Protein AF-F2SHW4-F1 (afdb_monomer_lite)

Radius of gyration: 20.66 Å; chains: 1; bounding box: 67×32×58 Å

Sequence (166 aa):
MGGGSGTARGTGVVRSRRQVWTIETAYGGPIDVILGVNGYIWISKHVRDPSEEDSSGSKSKVSFTRLEDMVSTSMYSSQNDNIPLATRKEITRIAGCIRVLVEGGVKVDQETVMKAYEASLALDDEEEDSDIEGDDGQGSTRKEGRYYLGGEKASRLIATVLSRGS

pLDDT: mean 77.58, std 19.59, range [34.09, 97.12]

Secondary structure (DSSP, 8-state):
-----------EE---S-SEEEE--SSS--EEEEE-TTS-EEEEE----GGGGGGGS------HHHHHHHHHHHTT--PPPP--HHHHHHHHHHHHHHHHHHHTT-EESHHHHHHHHHHHHHHHHHHHHHHHS--SS-TTSTTTTTT---THHHHHHHHHHHTT--

InterPro domains:
  IPR036612 K Homology domain, type 1 superfamily [SSF54791] (10-126)

Structure (mmCIF, N/CA/C/O backbone):
data_AF-F2SHW4-F1
#
_entry.id   AF-F2SHW4-F1
#
loop_
_atom_site.group_PDB
_atom_site.id
_atom_site.type_symbol
_atom_site.label_atom_id
_atom_site.label_alt_id
_atom_site.label_comp_id
_atom_site.label_asym_id
_atom_site.label_entity_id
_atom_site.label_seq_id
_atom_site.pdbx_PDB_ins_code
_atom_site.Cartn_x
_atom_site.Cartn_y
_atom_site.Cartn_z
_atom_site.occupancy
_atom_site.B_iso_or_equiv
_atom_site.auth_seq_id
_atom_site.auth_comp_id
_atom_site.auth_asym_id
_atom_site.auth_atom_id
_atom_site.pdbx_PDB_model_num
ATOM 1 N N . MET A 1 1 ? -38.423 -3.130 20.776 1.00 41.38 1 MET A N 1
ATOM 2 C CA . MET A 1 1 ? -37.927 -2.811 19.421 1.00 41.38 1 MET A CA 1
ATOM 3 C C . MET A 1 1 ? -36.488 -2.339 19.557 1.00 41.38 1 MET A C 1
ATOM 5 O O . MET A 1 1 ? -36.261 -1.169 19.815 1.00 41.38 1 MET A O 1
ATOM 9 N N . GLY A 1 2 ? -35.529 -3.266 19.533 1.00 36.03 2 GLY A N 1
ATOM 10 C CA . GLY A 1 2 ? -34.103 -2.939 19.584 1.00 36.03 2 GLY A CA 1
ATOM 11 C C . GLY A 1 2 ? -33.547 -3.000 18.171 1.00 36.03 2 GLY A C 1
ATOM 12 O O . GLY A 1 2 ? -33.459 -4.087 17.607 1.00 36.03 2 GLY A O 1
ATOM 13 N N . GLY A 1 3 ? -33.246 -1.843 17.585 1.00 38.53 3 GLY A N 1
ATOM 14 C CA . GLY A 1 3 ? -32.541 -1.768 16.311 1.00 38.53 3 GLY A CA 1
ATOM 15 C C . GLY A 1 3 ? -31.128 -2.303 16.500 1.00 38.53 3 GLY A C 1
ATOM 16 O O . GLY A 1 3 ? -30.310 -1.670 17.163 1.00 38.53 3 GLY A O 1
ATOM 17 N N . GLY A 1 4 ? -30.856 -3.486 15.950 1.00 34.09 4 GLY A N 1
ATOM 18 C CA . GLY A 1 4 ? -29.497 -3.984 15.807 1.00 34.09 4 GLY A CA 1
ATOM 19 C C . GLY A 1 4 ? -28.727 -3.012 14.924 1.00 34.09 4 GLY A C 1
ATOM 20 O O . GLY A 1 4 ? -29.015 -2.894 13.735 1.00 34.09 4 GLY A O 1
ATOM 21 N N . SER A 1 5 ? -27.785 -2.288 15.527 1.00 43.38 5 SER A N 1
ATOM 22 C CA . SER A 1 5 ? -26.789 -1.499 14.811 1.00 43.38 5 SER A CA 1
ATOM 23 C C . SER A 1 5 ? -26.009 -2.448 13.904 1.00 43.38 5 SER A C 1
ATOM 25 O O . SER A 1 5 ? -25.179 -3.232 14.361 1.00 43.38 5 SER A O 1
ATOM 27 N N . GLY A 1 6 ? -26.359 -2.448 12.620 1.00 39.09 6 GLY A N 1
ATOM 28 C CA . GLY A 1 6 ? -25.728 -3.249 11.583 1.00 39.09 6 GLY A CA 1
ATOM 29 C C . GLY A 1 6 ? -24.383 -2.661 11.179 1.00 39.09 6 GLY A C 1
ATOM 30 O O . GLY A 1 6 ? -24.202 -2.281 10.027 1.00 39.09 6 GLY A O 1
ATOM 31 N N . THR A 1 7 ? -23.421 -2.584 12.096 1.00 46.56 7 THR A N 1
ATOM 32 C CA . THR A 1 7 ? -22.014 -2.497 11.707 1.00 46.56 7 THR A CA 1
ATOM 33 C C . THR A 1 7 ? -21.582 -3.894 11.295 1.00 46.56 7 THR A C 1
ATOM 35 O O . THR A 1 7 ? -21.079 -4.681 12.095 1.00 46.56 7 THR A O 1
ATOM 38 N N . ALA A 1 8 ? -21.787 -4.222 10.020 1.00 44.12 8 ALA A N 1
ATOM 39 C CA . ALA A 1 8 ? -21.010 -5.274 9.387 1.00 44.12 8 ALA A CA 1
ATOM 40 C C . ALA A 1 8 ? -19.536 -4.847 9.473 1.00 44.12 8 ALA A C 1
ATOM 42 O O . ALA A 1 8 ? -19.045 -4.075 8.652 1.00 44.12 8 ALA A O 1
ATOM 43 N N . ARG A 1 9 ? -18.848 -5.288 10.532 1.00 51.56 9 ARG A N 1
ATOM 44 C CA . ARG A 1 9 ? -17.397 -5.172 10.703 1.00 51.56 9 ARG A CA 1
ATOM 45 C C . ARG A 1 9 ? -16.764 -6.126 9.689 1.00 51.56 9 ARG A C 1
ATOM 47 O O . ARG A 1 9 ? -16.372 -7.233 10.035 1.00 51.56 9 ARG A O 1
ATOM 54 N N . GLY A 1 10 ? -16.801 -5.744 8.415 1.00 58.50 10 GLY A N 1
ATOM 55 C CA . GLY A 1 10 ? -16.191 -6.499 7.331 1.00 58.50 10 GLY A CA 1
ATOM 56 C C . GLY A 1 10 ? -14.681 -6.385 7.456 1.00 58.50 10 GLY A C 1
ATOM 57 O O . GLY A 1 10 ? -14.108 -5.378 7.049 1.00 58.50 10 GLY A O 1
ATOM 58 N N . THR A 1 11 ? -14.059 -7.379 8.078 1.00 72.44 11 THR A N 1
ATOM 59 C CA . THR A 1 11 ? -12.607 -7.540 8.073 1.00 72.44 11 THR A CA 1
ATOM 60 C C . THR A 1 11 ? -12.170 -8.070 6.708 1.00 72.44 11 THR A C 1
ATOM 62 O O . THR A 1 11 ? -12.878 -8.857 6.077 1.00 72.44 11 THR A O 1
ATOM 65 N N . GLY A 1 12 ? -11.004 -7.631 6.233 1.00 85.88 12 GLY A N 1
ATOM 66 C CA . GLY A 1 12 ? -10.483 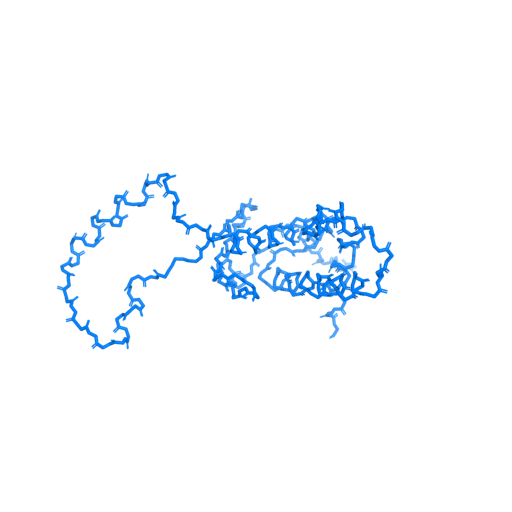-8.033 4.926 1.00 85.88 12 GLY A CA 1
ATOM 67 C C . GLY A 1 12 ? -11.070 -7.238 3.758 1.00 85.88 12 GLY A C 1
ATOM 68 O O . GLY A 1 12 ? -11.515 -6.102 3.921 1.00 85.88 12 GLY A O 1
ATOM 69 N N . VAL A 1 13 ? -11.012 -7.817 2.556 1.00 92.12 13 VAL A N 1
ATOM 70 C CA . VAL A 1 13 ? -11.426 -7.139 1.320 1.00 92.12 13 VAL A CA 1
ATOM 71 C C . VAL A 1 13 ? -12.931 -6.909 1.313 1.00 92.12 13 VAL A C 1
ATOM 73 O O . VAL A 1 13 ? -13.717 -7.854 1.369 1.00 92.12 13 VAL A O 1
ATOM 76 N N . VAL A 1 14 ? -13.336 -5.645 1.192 1.00 91.56 14 VAL A N 1
ATOM 77 C CA . VAL A 1 14 ? -14.745 -5.269 1.066 1.00 91.56 14 VAL A CA 1
ATOM 78 C C . VAL A 1 14 ? -15.064 -4.852 -0.361 1.00 91.56 14 VAL A C 1
ATOM 80 O O . VAL A 1 14 ? -14.254 -4.246 -1.070 1.00 91.56 14 VAL A O 1
ATOM 83 N N . ARG A 1 15 ? -16.296 -5.139 -0.788 1.00 87.56 15 ARG A N 1
ATOM 84 C CA . ARG A 1 15 ? -16.790 -4.664 -2.078 1.00 87.56 15 ARG A CA 1
ATOM 85 C C . ARG A 1 15 ? -16.877 -3.139 -2.049 1.00 87.56 15 ARG A C 1
ATOM 87 O O . ARG A 1 15 ? -17.643 -2.568 -1.280 1.00 87.56 15 ARG A O 1
ATOM 94 N N . SER A 1 16 ? -16.113 -2.499 -2.922 1.00 85.81 16 SER A N 1
ATOM 95 C CA . SER A 1 16 ? -16.086 -1.048 -3.098 1.00 85.81 16 SER A CA 1
ATOM 96 C C . SER A 1 16 ? -16.410 -0.672 -4.545 1.00 85.81 16 SER A C 1
ATOM 98 O O . SER A 1 16 ? -16.528 -1.532 -5.419 1.00 85.81 16 SER A O 1
ATOM 100 N N . ARG A 1 17 ? -16.556 0.631 -4.806 1.00 84.06 17 ARG A N 1
ATOM 101 C CA . ARG A 1 17 ? -16.836 1.185 -6.140 1.00 84.06 17 ARG A CA 1
ATOM 102 C C . ARG A 1 17 ? -15.726 0.867 -7.146 1.00 84.06 17 ARG A C 1
ATOM 104 O O . ARG A 1 17 ? -15.996 0.775 -8.338 1.00 84.06 17 ARG A O 1
ATOM 111 N N . ARG A 1 18 ? -14.492 0.704 -6.665 1.00 89.19 18 ARG A N 1
ATOM 112 C CA . ARG A 1 18 ? -13.327 0.285 -7.448 1.00 89.19 18 ARG A CA 1
ATOM 113 C C . ARG A 1 18 ? -12.640 -0.876 -6.737 1.00 89.19 18 ARG A C 1
ATOM 115 O O . ARG A 1 18 ? -12.408 -0.827 -5.531 1.00 89.19 18 ARG A O 1
ATOM 122 N N . GLN A 1 19 ? -12.381 -1.938 -7.489 1.00 92.06 19 GLN A N 1
ATOM 123 C CA . GLN A 1 19 ? -11.616 -3.114 -7.054 1.00 92.06 19 GLN A CA 1
ATOM 124 C C . GLN A 1 19 ? -10.312 -3.253 -7.843 1.00 92.06 19 GLN A C 1
ATOM 126 O O . GLN A 1 19 ? -9.437 -3.997 -7.432 1.00 92.06 19 GLN A O 1
ATOM 131 N N . VAL A 1 20 ? -10.186 -2.524 -8.954 1.00 94.94 20 VAL A N 1
ATOM 132 C CA . VAL A 1 20 ? -8.990 -2.443 -9.788 1.00 94.94 20 VAL A CA 1
ATOM 133 C C . VAL A 1 20 ? -8.639 -0.970 -9.923 1.00 94.94 20 VAL A C 1
ATOM 135 O O . VAL A 1 20 ? -9.516 -0.165 -10.256 1.00 94.94 20 VAL A O 1
ATOM 138 N N . TRP A 1 21 ? -7.401 -0.608 -9.612 1.00 95.75 21 TRP A N 1
ATOM 139 C CA . TRP A 1 21 ? -6.883 0.740 -9.823 1.00 95.75 21 TRP A CA 1
ATOM 140 C C . TRP A 1 21 ? -5.357 0.732 -9.894 1.00 95.75 21 TRP A C 1
ATOM 142 O O . TRP A 1 21 ? -4.707 -0.191 -9.406 1.00 95.75 21 TRP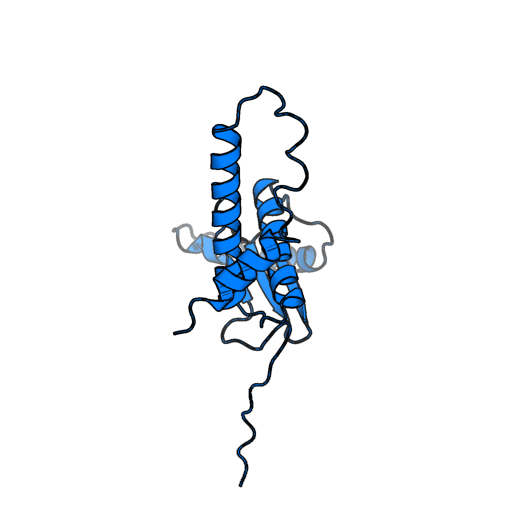 A O 1
ATOM 152 N N . THR A 1 22 ? -4.810 1.801 -10.460 1.00 95.94 22 THR A N 1
ATOM 153 C CA . THR A 1 22 ? -3.372 2.061 -10.519 1.00 95.94 22 THR A CA 1
ATOM 154 C C . THR A 1 22 ? -2.990 3.065 -9.434 1.00 95.94 22 THR A C 1
ATOM 156 O O . THR A 1 22 ? -3.714 4.034 -9.189 1.00 95.94 22 THR A O 1
ATOM 159 N N . ILE A 1 23 ? -1.871 2.815 -8.762 1.00 95.50 23 ILE A N 1
ATOM 160 C CA . ILE A 1 23 ? -1.242 3.698 -7.783 1.00 95.50 23 ILE A CA 1
ATOM 161 C C . ILE A 1 23 ? -0.015 4.322 -8.443 1.00 95.50 23 ILE A C 1
ATOM 163 O O . ILE A 1 23 ? 0.890 3.609 -8.881 1.00 95.50 23 ILE A O 1
ATOM 167 N N . GLU A 1 24 ? 0.017 5.651 -8.477 1.00 95.56 24 GLU A N 1
ATOM 168 C CA . GLU A 1 24 ? 1.225 6.413 -8.788 1.00 95.56 24 GLU A CA 1
ATOM 169 C C . GLU A 1 24 ? 2.104 6.446 -7.537 1.00 95.56 24 GLU A C 1
ATOM 171 O O . GLU A 1 24 ? 1.714 6.995 -6.506 1.00 95.56 24 GLU A O 1
ATOM 176 N N . THR A 1 25 ? 3.259 5.789 -7.599 1.00 93.38 25 THR A N 1
ATOM 177 C CA . THR A 1 25 ? 4.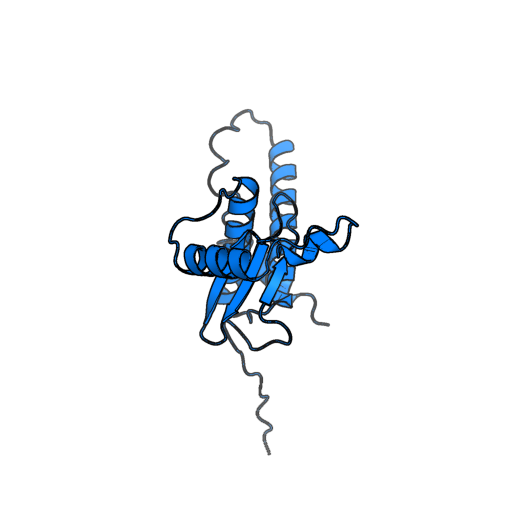126 5.617 -6.429 1.00 93.38 25 THR A CA 1
ATOM 178 C C . THR A 1 25 ? 5.123 6.761 -6.281 1.00 93.38 25 THR A C 1
ATOM 180 O O . THR A 1 25 ? 5.572 7.306 -7.284 1.00 93.38 25 THR A O 1
ATOM 183 N N . ALA A 1 26 ? 5.554 7.055 -5.053 1.00 90.81 26 ALA A N 1
ATOM 184 C CA . ALA A 1 26 ? 6.493 8.145 -4.773 1.00 90.81 26 ALA A CA 1
ATOM 185 C C . ALA A 1 26 ? 7.892 7.938 -5.386 1.00 90.81 26 ALA A C 1
ATOM 187 O O . ALA A 1 26 ? 8.470 8.872 -5.935 1.00 90.81 26 ALA A O 1
ATOM 188 N N . TYR A 1 27 ? 8.438 6.717 -5.310 1.00 88.44 27 TYR A N 1
ATOM 189 C CA . TYR A 1 27 ? 9.822 6.435 -5.729 1.00 88.44 27 TYR A CA 1
ATOM 190 C C . TYR A 1 27 ? 9.935 5.464 -6.917 1.00 88.44 27 TYR A C 1
ATOM 192 O O . TYR A 1 27 ? 11.010 5.321 -7.502 1.00 88.44 27 TYR A O 1
ATOM 200 N N . GLY A 1 28 ? 8.862 4.739 -7.242 1.00 90.00 28 GLY A N 1
ATOM 201 C CA . GLY A 1 28 ? 8.819 3.713 -8.284 1.00 90.00 28 GLY A CA 1
ATOM 202 C C . GLY A 1 28 ? 8.013 4.124 -9.519 1.00 90.00 28 GLY A C 1
ATOM 203 O O . GLY A 1 28 ? 7.568 5.258 -9.659 1.00 90.00 28 GLY A O 1
ATOM 204 N N . GLY A 1 29 ? 7.825 3.166 -10.429 1.00 91.50 29 GLY A N 1
ATOM 205 C CA . GLY A 1 29 ? 6.834 3.289 -11.504 1.00 91.50 29 GLY A CA 1
ATOM 206 C C . GLY A 1 29 ? 5.419 2.911 -11.041 1.00 91.50 29 GLY A C 1
ATOM 207 O O . GLY A 1 29 ? 5.284 2.307 -9.976 1.00 91.50 29 GLY A O 1
ATOM 208 N N . PRO A 1 30 ? 4.386 3.187 -11.858 1.00 95.06 30 PRO A N 1
ATOM 209 C CA . PRO A 1 30 ? 2.995 2.889 -11.524 1.00 95.06 30 PRO A CA 1
ATOM 210 C C . PRO A 1 30 ? 2.775 1.402 -11.210 1.00 95.06 30 PRO A C 1
ATOM 212 O O . PRO A 1 30 ? 3.408 0.518 -11.803 1.00 95.06 30 PRO A O 1
ATOM 215 N N . ILE A 1 31 ? 1.877 1.129 -10.263 1.00 96.38 31 ILE A N 1
ATOM 216 C CA . ILE A 1 31 ? 1.543 -0.215 -9.770 1.00 96.38 31 ILE A CA 1
ATOM 217 C C . ILE A 1 31 ? 0.038 -0.428 -9.855 1.00 96.38 31 ILE A C 1
ATOM 219 O O . ILE A 1 31 ? -0.727 0.378 -9.339 1.00 96.38 31 ILE A O 1
ATOM 223 N N . ASP A 1 32 ? -0.389 -1.549 -10.421 1.00 96.50 32 ASP A N 1
ATOM 224 C CA . ASP A 1 32 ? -1.788 -1.963 -10.414 1.00 96.50 32 ASP A CA 1
ATOM 225 C C . ASP A 1 32 ? -2.104 -2.806 -9.184 1.00 96.50 32 ASP A C 1
ATOM 227 O O . ASP A 1 32 ? -1.358 -3.720 -8.818 1.00 96.50 32 ASP A O 1
ATOM 231 N N . VAL A 1 33 ? -3.246 -2.510 -8.568 1.00 97.00 33 VAL A N 1
ATOM 232 C CA . VAL A 1 33 ? -3.806 -3.265 -7.450 1.00 97.00 33 VAL A CA 1
ATOM 233 C C . VAL A 1 33 ? -5.177 -3.792 -7.847 1.00 97.00 33 VAL A C 1
ATOM 235 O O . VAL A 1 33 ? -6.062 -3.036 -8.250 1.00 97.00 33 VAL A O 1
ATOM 238 N N . ILE A 1 34 ? -5.355 -5.103 -7.696 1.00 96.62 34 ILE A N 1
ATOM 239 C CA . ILE A 1 34 ? -6.615 -5.812 -7.907 1.00 96.62 34 ILE A CA 1
ATOM 240 C C . ILE A 1 34 ? -7.012 -6.470 -6.588 1.00 96.62 34 ILE A C 1
ATOM 242 O O . ILE A 1 34 ? -6.332 -7.368 -6.089 1.00 96.62 34 ILE A O 1
ATOM 246 N N . LEU A 1 35 ? -8.140 -6.038 -6.036 1.00 95.75 35 LEU A N 1
ATOM 247 C CA . LEU A 1 35 ? -8.777 -6.640 -4.876 1.00 95.75 35 LEU A CA 1
ATOM 248 C C . LEU A 1 35 ? -9.865 -7.613 -5.336 1.00 95.75 35 LEU A C 1
ATOM 250 O O . LEU A 1 35 ? -10.911 -7.213 -5.844 1.00 95.75 35 LEU A O 1
ATOM 254 N N . GLY A 1 36 ? -9.630 -8.907 -5.158 1.00 94.19 36 GLY A N 1
ATOM 255 C CA . GLY A 1 36 ? -10.647 -9.932 -5.329 1.00 94.19 36 GLY A CA 1
ATOM 256 C C . GLY A 1 36 ? -11.566 -9.982 -4.113 1.00 94.19 36 GLY A C 1
ATOM 257 O O . GLY A 1 36 ? -11.114 -10.108 -2.977 1.00 94.19 36 GLY A O 1
ATOM 258 N N . VAL A 1 37 ? -12.881 -9.967 -4.338 1.00 89.25 37 VAL A N 1
ATOM 259 C CA . VAL A 1 37 ? -13.892 -10.098 -3.264 1.00 89.25 37 VAL A CA 1
ATOM 260 C C . VAL A 1 37 ? -13.845 -11.451 -2.535 1.00 89.25 37 VAL A C 1
ATOM 262 O O . VAL A 1 37 ? -14.489 -11.623 -1.507 1.00 89.25 37 VAL A O 1
ATOM 265 N N . ASN A 1 38 ? -13.081 -12.412 -3.060 1.00 91.06 38 ASN A N 1
ATOM 266 C CA . ASN A 1 38 ? -12.743 -13.689 -2.427 1.00 91.06 38 ASN A CA 1
ATOM 267 C C . ASN A 1 38 ? -11.534 -13.593 -1.471 1.00 91.06 38 ASN A C 1
ATOM 269 O O . ASN A 1 38 ? -11.103 -14.613 -0.940 1.00 91.06 38 ASN A O 1
ATOM 273 N N . GLY A 1 39 ? -10.964 -12.398 -1.282 1.00 89.44 39 GLY A N 1
ATOM 274 C CA . GLY A 1 39 ? -9.794 -12.149 -0.441 1.00 89.44 39 GLY A CA 1
ATOM 275 C C . GLY A 1 39 ? -8.449 -12.313 -1.152 1.00 89.44 39 GLY A C 1
ATOM 276 O O . GLY A 1 39 ? -7.418 -12.022 -0.551 1.00 89.44 39 GLY A O 1
ATOM 277 N N . TYR A 1 40 ? -8.432 -12.736 -2.420 1.00 95.56 40 TYR A N 1
ATOM 278 C CA . TYR A 1 40 ? -7.199 -12.779 -3.204 1.00 95.56 40 TYR A CA 1
ATOM 279 C C . TYR A 1 40 ? -6.859 -11.383 -3.709 1.00 95.56 40 TYR A C 1
ATOM 281 O O . TYR A 1 40 ? -7.703 -10.694 -4.275 1.00 95.56 40 TYR A O 1
ATOM 289 N N . ILE A 1 41 ? -5.610 -10.976 -3.516 1.00 96.50 41 IL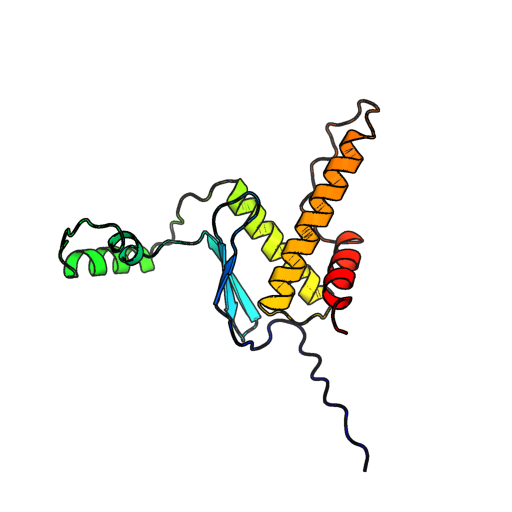E A N 1
ATOM 290 C CA . ILE A 1 41 ? -5.123 -9.655 -3.896 1.00 96.50 41 ILE A CA 1
ATOM 291 C C . ILE A 1 41 ? -3.963 -9.836 -4.861 1.00 96.50 41 ILE A C 1
ATOM 293 O O . ILE A 1 41 ? -3.052 -10.623 -4.600 1.00 96.50 41 ILE A O 1
ATOM 297 N N . TRP A 1 42 ? -4.000 -9.098 -5.963 1.00 96.94 42 TRP A N 1
ATOM 298 C CA . TRP A 1 42 ? -2.925 -9.056 -6.941 1.00 96.94 42 TRP A CA 1
ATOM 299 C C . TRP A 1 42 ? -2.333 -7.651 -6.996 1.00 96.94 42 TRP A C 1
ATOM 301 O O . TRP A 1 42 ? -3.067 -6.669 -7.090 1.00 96.94 42 TRP A O 1
ATOM 311 N N . ILE A 1 43 ? -1.007 -7.567 -6.904 1.00 97.12 43 ILE A N 1
ATOM 312 C CA . ILE A 1 43 ? -0.247 -6.318 -6.971 1.00 97.12 43 ILE A CA 1
ATOM 313 C C . ILE A 1 43 ? 0.846 -6.529 -8.009 1.00 97.12 43 ILE A C 1
ATOM 315 O O . ILE A 1 43 ? 1.674 -7.430 -7.860 1.00 97.12 43 ILE A O 1
ATOM 319 N N . SER A 1 44 ? 0.862 -5.709 -9.051 1.00 95.69 44 SER A N 1
ATOM 320 C CA . SER A 1 44 ? 1.811 -5.847 -10.154 1.00 95.69 44 SER A CA 1
ATOM 321 C C . SER A 1 44 ? 2.313 -4.499 -10.636 1.00 95.69 44 SER A C 1
ATOM 323 O O . SER A 1 44 ? 1.631 -3.488 -10.516 1.00 95.69 44 SER A O 1
ATOM 325 N N . LYS A 1 45 ? 3.509 -4.482 -11.230 1.00 95.06 45 LYS A N 1
ATOM 326 C CA . LYS A 1 45 ? 3.954 -3.340 -12.036 1.00 95.06 45 LYS A CA 1
ATOM 327 C C . LYS A 1 45 ? 2.884 -3.051 -13.094 1.00 95.06 45 LYS A C 1
ATOM 329 O O . LYS A 1 45 ? 2.422 -3.986 -13.744 1.00 95.06 45 LYS A O 1
ATOM 334 N N . HIS A 1 46 ? 2.526 -1.785 -13.261 1.00 92.94 46 HIS A N 1
ATOM 335 C CA . HIS A 1 46 ? 1.578 -1.379 -14.285 1.00 92.94 46 HIS A CA 1
ATOM 336 C C . HIS A 1 46 ? 2.147 -1.648 -15.681 1.00 92.94 46 HIS A C 1
ATOM 338 O O . HIS A 1 46 ? 3.292 -1.287 -15.984 1.00 92.94 46 HIS A O 1
ATOM 344 N N . VAL A 1 47 ? 1.338 -2.288 -16.520 1.00 86.31 47 VAL A N 1
ATOM 345 C CA . VAL A 1 47 ? 1.632 -2.510 -17.937 1.00 86.31 47 VAL A CA 1
ATOM 346 C C . VAL A 1 47 ? 0.749 -1.551 -18.718 1.00 86.31 47 VAL A C 1
ATOM 348 O O . VAL A 1 47 ? -0.473 -1.622 -18.624 1.00 86.31 47 VAL A O 1
ATOM 351 N N . ARG A 1 48 ? 1.368 -0.630 -19.463 1.00 75.31 48 ARG A N 1
ATOM 352 C CA . ARG A 1 48 ? 0.619 0.293 -20.319 1.00 75.31 48 ARG A CA 1
ATOM 353 C C . ARG A 1 48 ? -0.029 -0.490 -21.449 1.00 75.31 48 ARG A C 1
ATOM 355 O O . ARG A 1 48 ? 0.631 -1.322 -22.071 1.00 75.31 48 ARG A O 1
ATOM 362 N N . ASP A 1 49 ? -1.296 -0.199 -21.711 1.00 67.50 49 ASP A N 1
ATOM 363 C CA . ASP A 1 49 ? -1.988 -0.775 -22.853 1.00 67.50 49 ASP A CA 1
ATOM 364 C C . ASP A 1 49 ? -1.350 -0.216 -24.138 1.00 67.50 49 ASP A C 1
ATOM 366 O O . ASP A 1 49 ? -1.235 1.009 -24.265 1.00 67.50 49 ASP A O 1
ATOM 370 N N . PRO A 1 50 ? -0.907 -1.049 -25.095 1.00 55.91 50 PRO A N 1
ATOM 371 C CA . PRO A 1 50 ? -0.374 -0.562 -26.367 1.00 55.91 50 PRO A CA 1
ATOM 372 C C . PRO A 1 50 ? -1.356 0.341 -27.135 1.00 55.91 50 PRO A C 1
ATOM 374 O O . PRO A 1 50 ? -0.923 1.118 -27.979 1.00 55.91 50 PRO A O 1
ATOM 377 N N . SER A 1 51 ? -2.662 0.303 -26.835 1.00 53.78 51 SER A N 1
ATOM 378 C CA . SER A 1 51 ? -3.647 1.231 -27.413 1.00 53.78 51 SER A CA 1
ATOM 379 C C . SER A 1 51 ? -3.577 2.666 -26.869 1.00 53.78 51 SER A C 1
ATOM 381 O O . SER A 1 51 ? -4.117 3.579 -27.491 1.00 53.78 51 SER A O 1
ATOM 383 N N . GLU A 1 52 ? -2.936 2.892 -25.720 1.00 53.03 52 GLU A N 1
ATOM 384 C CA . GLU A 1 52 ? -2.781 4.227 -25.117 1.00 53.03 52 GLU A CA 1
ATOM 385 C C . GLU A 1 52 ? -1.658 5.044 -25.798 1.00 53.03 52 GLU A C 1
ATOM 387 O O . GLU A 1 52 ? -1.624 6.270 -25.683 1.00 53.03 52 GLU A O 1
ATOM 392 N N . GLU A 1 53 ? -0.761 4.401 -26.560 1.00 48.69 53 GLU A N 1
ATOM 393 C CA . GLU A 1 53 ? 0.315 5.078 -27.308 1.00 48.69 53 GLU A CA 1
ATOM 394 C C . GLU A 1 53 ? -0.193 5.823 -28.563 1.00 48.69 53 GLU A C 1
ATOM 396 O O . GLU A 1 53 ? 0.432 6.786 -29.019 1.00 48.69 53 GLU A O 1
ATOM 401 N N . ASP A 1 54 ? -1.375 5.471 -29.081 1.00 47.41 54 ASP A N 1
ATOM 402 C CA . ASP A 1 54 ? -1.923 6.024 -30.330 1.00 47.41 54 ASP A CA 1
ATOM 403 C C . ASP A 1 54 ? -2.559 7.424 -30.190 1.00 47.41 54 ASP A C 1
ATOM 405 O O . ASP A 1 54 ? -2.936 8.047 -31.189 1.00 47.41 54 ASP A O 1
ATOM 409 N N . SER A 1 55 ? -2.632 7.982 -28.976 1.00 46.50 55 SER A N 1
ATOM 410 C CA . SER A 1 55 ? -3.113 9.361 -28.766 1.00 46.50 55 SER A CA 1
ATOM 411 C C . SER A 1 55 ? -2.076 10.433 -29.137 1.00 46.50 55 SER A C 1
ATOM 413 O O . SER A 1 55 ? -2.421 11.610 -29.242 1.00 46.50 55 SER A O 1
ATOM 415 N N . SER A 1 56 ? -0.823 10.042 -29.409 1.00 43.41 56 SER A N 1
ATOM 416 C CA . SER A 1 56 ? 0.237 10.925 -29.915 1.00 43.41 56 SER A CA 1
ATOM 417 C C . SER A 1 56 ? 0.635 10.583 -31.359 1.00 43.41 56 SER A C 1
ATOM 419 O O . SER A 1 56 ? 1.800 10.364 -31.677 1.00 43.41 56 SER A O 1
ATOM 421 N N . GLY A 1 57 ? -0.336 10.589 -32.273 1.00 42.84 57 GLY A N 1
ATOM 422 C CA . GLY A 1 57 ? -0.106 11.085 -33.634 1.00 42.84 57 GLY A CA 1
ATOM 423 C C . GLY A 1 57 ? 0.860 10.323 -34.552 1.00 42.84 57 GLY A C 1
ATOM 424 O O . GLY A 1 57 ? 1.485 10.965 -35.394 1.00 42.84 57 GLY A O 1
ATOM 425 N N . SER A 1 58 ? 0.946 8.990 -34.499 1.00 37.75 58 SER A N 1
ATOM 426 C CA . SER A 1 58 ? 1.535 8.229 -35.613 1.00 37.75 58 SER A CA 1
ATOM 427 C C . SER A 1 58 ? 0.744 6.963 -35.919 1.00 37.75 58 SER A C 1
ATOM 429 O O . SER A 1 58 ? 0.930 5.911 -35.320 1.00 37.75 58 SER A O 1
ATOM 431 N N . LYS A 1 59 ? -0.152 7.073 -36.908 1.00 48.53 59 LYS A N 1
ATOM 432 C CA . LYS A 1 59 ? -0.875 5.942 -37.495 1.00 48.53 59 LYS A CA 1
ATOM 433 C C . LYS A 1 59 ? 0.120 4.955 -38.106 1.00 48.53 59 LYS A C 1
ATOM 435 O O . LYS A 1 59 ? 0.493 5.104 -39.269 1.00 48.53 59 LYS A O 1
ATOM 440 N N . SER A 1 60 ? 0.441 3.883 -37.394 1.00 40.59 60 SER A N 1
ATOM 441 C CA . SER A 1 60 ? 0.838 2.641 -38.049 1.00 40.59 60 SER A CA 1
ATOM 442 C C . SER A 1 60 ? -0.199 1.575 -37.724 1.00 40.59 60 SER A C 1
ATOM 444 O O . SER A 1 60 ? -0.244 0.995 -36.650 1.00 40.59 60 SER A O 1
ATOM 446 N N . LYS A 1 61 ? -1.097 1.366 -38.691 1.00 44.56 61 LYS A N 1
ATOM 447 C CA . LYS A 1 61 ? -2.065 0.269 -38.747 1.00 44.56 61 LYS A CA 1
ATOM 448 C C . LYS A 1 61 ? -1.288 -1.045 -38.889 1.00 44.56 61 LYS A C 1
ATOM 450 O O . LYS A 1 61 ? -1.264 -1.640 -39.965 1.00 44.56 61 LYS A O 1
ATOM 455 N N . VAL A 1 62 ? -0.586 -1.461 -37.839 1.00 47.09 62 VAL A N 1
ATOM 456 C CA . VAL A 1 62 ? -0.014 -2.800 -37.758 1.00 47.09 62 VAL A CA 1
ATOM 457 C C . VAL A 1 62 ? -1.202 -3.736 -37.581 1.00 47.09 62 VAL A C 1
ATOM 459 O O . VAL A 1 62 ? -2.029 -3.567 -36.693 1.00 47.09 62 VAL A O 1
ATOM 462 N N . SER A 1 63 ? -1.354 -4.644 -38.539 1.00 48.69 63 SER A N 1
ATOM 463 C CA . SER A 1 63 ? -2.439 -5.616 -38.664 1.00 48.69 63 SER A CA 1
ATOM 464 C C . SER A 1 63 ? -2.899 -6.174 -37.311 1.00 48.69 63 SER A C 1
ATOM 466 O O . SER A 1 63 ? -2.155 -6.935 -36.693 1.00 48.69 63 SER A O 1
ATOM 468 N N . PHE A 1 64 ? -4.129 -5.827 -36.918 1.00 53.44 64 PHE A N 1
ATOM 469 C CA . PHE A 1 64 ? -4.844 -6.260 -35.708 1.00 53.44 64 PHE A CA 1
ATOM 470 C C . PHE A 1 64 ? -4.643 -7.759 -35.390 1.00 53.44 64 PHE A C 1
ATOM 472 O O . PHE A 1 64 ? -4.423 -8.118 -34.240 1.00 53.44 64 PHE A O 1
ATOM 479 N N . THR A 1 65 ? -4.556 -8.605 -36.425 1.00 57.81 65 THR A N 1
ATOM 480 C CA . THR A 1 65 ? -4.361 -10.062 -36.321 1.00 57.81 65 THR A CA 1
ATOM 481 C C . THR A 1 65 ? -3.005 -10.516 -35.774 1.00 57.81 65 THR A C 1
ATOM 483 O O . THR A 1 65 ? -2.911 -11.536 -35.110 1.00 57.81 65 THR A O 1
ATOM 486 N N . ARG A 1 66 ? -1.921 -9.765 -36.005 1.00 55.09 66 ARG A N 1
ATOM 487 C CA . ARG A 1 66 ? -0.604 -10.141 -35.450 1.00 55.09 66 ARG A CA 1
ATOM 488 C C . ARG A 1 66 ? -0.434 -9.710 -33.998 1.00 55.09 66 ARG A C 1
ATOM 490 O O . ARG A 1 66 ? 0.333 -10.328 -33.270 1.00 55.09 66 ARG A O 1
ATOM 497 N N . LEU A 1 67 ? -1.131 -8.650 -33.592 1.00 56.97 67 LEU A N 1
ATOM 498 C CA . LEU A 1 67 ? -1.068 -8.137 -32.230 1.00 56.97 67 LEU A CA 1
ATOM 499 C C . LEU A 1 67 ? -1.840 -9.059 -31.271 1.00 56.97 67 LEU A C 1
ATOM 501 O O . LEU A 1 67 ? -1.314 -9.397 -30.216 1.00 56.97 67 LEU A O 1
ATOM 505 N N . GLU A 1 68 ? -3.022 -9.546 -31.667 1.00 58.84 68 GLU A N 1
ATOM 506 C CA . GLU A 1 68 ? -3.798 -10.524 -30.881 1.00 58.84 68 GLU A CA 1
ATOM 507 C C . GLU A 1 68 ? -3.070 -11.874 -30.715 1.00 58.84 68 GLU A C 1
ATOM 509 O O . GLU A 1 68 ? -3.076 -12.451 -29.626 1.00 58.84 68 GLU A O 1
ATOM 514 N N . ASP A 1 69 ? -2.349 -12.339 -31.741 1.00 52.47 69 ASP A N 1
ATOM 515 C CA . ASP A 1 69 ? -1.540 -13.567 -31.679 1.00 52.47 69 ASP A CA 1
ATOM 516 C C . ASP A 1 69 ? -0.301 -13.427 -30.763 1.00 52.47 69 ASP A C 1
ATOM 518 O O . ASP A 1 69 ? 0.073 -14.357 -30.041 1.00 52.47 69 ASP A O 1
ATOM 522 N N . MET A 1 70 ? 0.335 -12.249 -30.732 1.00 54.56 70 MET A N 1
ATOM 523 C CA . MET A 1 70 ? 1.454 -11.975 -29.817 1.00 54.56 70 MET A CA 1
ATOM 524 C C . MET A 1 70 ? 0.989 -11.827 -28.363 1.00 54.56 70 MET A C 1
ATOM 526 O O . MET A 1 70 ? 1.663 -12.317 -27.456 1.00 54.56 70 MET A O 1
ATOM 530 N N . VAL A 1 71 ? -0.171 -11.198 -28.145 1.00 57.78 71 VAL A N 1
ATOM 531 C CA . VAL A 1 71 ? -0.790 -11.057 -26.819 1.00 57.78 71 VAL A CA 1
ATOM 532 C C . VAL A 1 71 ? -1.275 -12.415 -26.302 1.00 57.78 71 VAL A C 1
ATOM 534 O O . VAL A 1 71 ? -1.011 -12.759 -25.156 1.00 57.78 71 VAL A O 1
ATOM 537 N N . SER A 1 72 ? -1.895 -13.252 -27.135 1.00 60.44 72 SER A N 1
ATOM 538 C CA . SER A 1 72 ? -2.354 -14.588 -26.714 1.00 60.44 72 SER A CA 1
ATOM 539 C C . SER A 1 72 ? -1.207 -15.532 -26.329 1.00 60.44 72 SER A C 1
ATOM 541 O O . SER A 1 72 ? -1.357 -16.330 -25.402 1.00 60.44 72 SER A O 1
ATOM 543 N N . THR A 1 73 ? -0.038 -15.405 -26.967 1.00 61.91 73 THR A N 1
ATOM 544 C CA . THR A 1 73 ? 1.161 -16.172 -26.586 1.00 61.91 73 THR A CA 1
ATOM 545 C C . THR A 1 73 ? 1.762 -15.672 -25.266 1.00 61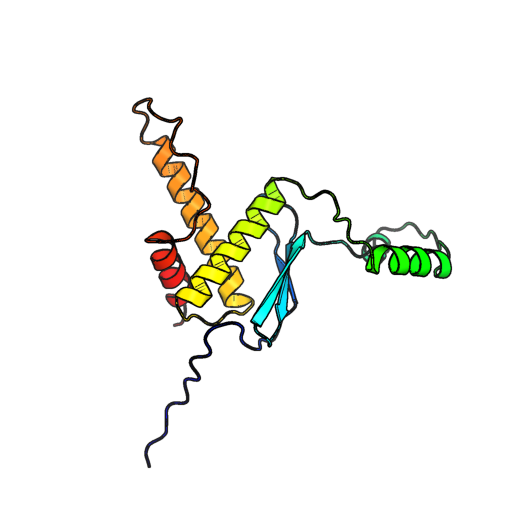.91 73 THR A C 1
ATOM 547 O O . THR A 1 73 ? 2.197 -16.479 -24.443 1.00 61.91 73 THR A O 1
ATOM 550 N N . SER A 1 74 ? 1.770 -14.356 -25.023 1.00 67.75 74 SER A N 1
ATOM 551 C CA . SER A 1 74 ? 2.306 -13.785 -23.779 1.00 67.75 74 SER A CA 1
ATOM 552 C C . SER A 1 74 ? 1.368 -13.953 -22.579 1.00 67.75 74 SER A C 1
ATOM 554 O O . SER A 1 74 ? 1.852 -14.057 -21.455 1.00 67.75 74 SER A O 1
ATOM 556 N N . MET A 1 75 ? 0.054 -14.083 -22.795 1.00 73.75 75 MET A N 1
ATOM 557 C CA . MET A 1 75 ? -0.945 -14.307 -21.736 1.00 73.75 75 MET A CA 1
ATOM 558 C C . MET A 1 75 ? -0.714 -15.582 -20.916 1.00 73.75 75 MET A C 1
ATOM 560 O O . MET A 1 75 ? -1.095 -15.632 -19.747 1.00 73.75 75 MET A O 1
ATOM 564 N N . TYR A 1 76 ? -0.094 -16.604 -21.511 1.00 79.88 76 TYR A N 1
ATOM 565 C CA . TYR A 1 76 ? 0.244 -17.862 -20.835 1.00 79.88 76 TYR A CA 1
ATOM 566 C C . TYR A 1 76 ? 1.741 -17.994 -20.529 1.00 79.88 76 TYR A C 1
ATOM 568 O O . TYR A 1 76 ? 2.201 -19.062 -20.120 1.00 79.88 76 TYR A O 1
ATOM 576 N N . SER A 1 77 ? 2.511 -16.917 -20.706 1.00 83.88 77 SER A N 1
ATOM 577 C CA . SER A 1 77 ? 3.911 -16.874 -20.302 1.00 83.88 77 SER A CA 1
ATOM 578 C C . SER A 1 77 ? 4.024 -16.806 -18.781 1.00 83.88 77 SER A C 1
ATOM 580 O O . SER A 1 77 ? 3.383 -15.988 -18.126 1.00 83.88 77 SER A O 1
ATOM 582 N N . SER A 1 78 ? 4.897 -17.631 -18.207 1.00 87.94 78 SER A N 1
ATOM 583 C CA . SER A 1 78 ? 5.281 -17.542 -16.794 1.00 87.94 78 SER A CA 1
ATOM 584 C C . SER A 1 78 ? 6.475 -16.610 -16.557 1.00 87.94 78 SER A C 1
ATOM 586 O O . SER A 1 78 ? 6.989 -16.538 -15.440 1.00 87.94 78 SER A O 1
ATOM 588 N N . GLN A 1 79 ? 6.988 -15.959 -17.605 1.00 88.94 79 GLN A N 1
ATOM 589 C CA . GLN A 1 79 ? 8.126 -15.054 -17.513 1.00 88.94 79 GLN A CA 1
ATOM 590 C C . GLN A 1 79 ? 7.639 -13.624 -17.275 1.00 88.94 79 GLN A C 1
ATOM 592 O O . GLN A 1 79 ? 6.974 -13.041 -18.125 1.00 88.94 79 GLN A O 1
ATOM 597 N N . ASN A 1 80 ? 8.014 -13.060 -16.128 1.00 88.25 80 ASN A N 1
ATOM 598 C CA . ASN A 1 80 ? 7.717 -11.670 -15.796 1.00 88.25 80 ASN A CA 1
ATOM 599 C C . ASN A 1 80 ? 8.632 -10.698 -16.552 1.00 88.25 80 ASN A C 1
ATOM 601 O O . ASN A 1 80 ? 9.802 -10.998 -16.810 1.00 88.25 80 ASN A O 1
ATOM 605 N N . ASP A 1 81 ? 8.122 -9.491 -16.790 1.00 88.19 81 ASP A N 1
ATOM 606 C CA . ASP A 1 81 ? 8.920 -8.357 -17.250 1.00 88.19 81 ASP A CA 1
ATOM 607 C C . ASP A 1 81 ? 10.023 -7.979 -16.254 1.00 88.19 81 ASP A C 1
ATOM 609 O O . ASP A 1 81 ? 9.982 -8.299 -15.062 1.00 88.19 81 ASP A O 1
ATOM 613 N N . ASN A 1 82 ? 10.997 -7.193 -16.721 1.00 91.12 82 ASN A N 1
ATOM 614 C CA . ASN A 1 82 ? 11.945 -6.555 -15.819 1.00 91.12 82 ASN A CA 1
ATOM 615 C C . ASN A 1 82 ? 11.220 -5.536 -14.914 1.00 91.12 82 ASN A C 1
ATOM 617 O O . ASN A 1 82 ? 10.585 -4.578 -15.385 1.00 91.12 82 ASN A O 1
ATOM 621 N N . ILE A 1 83 ? 11.337 -5.749 -13.601 1.00 93.06 83 ILE A N 1
ATOM 622 C CA . ILE A 1 83 ? 10.801 -4.865 -12.564 1.00 93.06 83 ILE A CA 1
ATOM 623 C C . ILE A 1 83 ? 11.977 -4.201 -11.828 1.00 93.06 83 ILE A C 1
ATOM 625 O O . ILE A 1 83 ? 12.723 -4.904 -11.132 1.00 93.06 83 ILE A O 1
ATOM 629 N N . PRO A 1 84 ? 12.136 -2.866 -11.934 1.00 93.56 84 PRO A N 1
ATOM 630 C CA . PRO A 1 84 ? 13.166 -2.125 -11.215 1.00 93.56 84 PRO A CA 1
ATOM 631 C C . PRO A 1 84 ? 13.070 -2.303 -9.699 1.00 93.56 84 PRO A C 1
ATOM 633 O O . PRO A 1 84 ? 11.991 -2.519 -9.144 1.00 93.56 84 PRO A O 1
ATOM 636 N N . LEU A 1 85 ? 14.204 -2.154 -9.004 1.00 92.69 85 LEU A N 1
ATOM 637 C CA . LEU A 1 85 ? 14.258 -2.297 -7.546 1.00 92.69 85 LEU A CA 1
ATOM 638 C C . LEU A 1 85 ? 13.299 -1.333 -6.834 1.00 92.69 85 LEU A C 1
ATOM 640 O O . LEU A 1 85 ? 12.627 -1.753 -5.897 1.00 92.69 85 LEU A O 1
ATOM 644 N N . ALA A 1 86 ? 13.218 -0.082 -7.293 1.00 92.81 86 ALA A N 1
ATOM 645 C CA . ALA A 1 86 ? 12.313 0.918 -6.732 1.00 92.81 86 ALA A CA 1
ATOM 646 C C . ALA A 1 86 ? 10.848 0.455 -6.798 1.00 92.81 86 ALA A C 1
ATOM 648 O O . ALA A 1 86 ? 10.190 0.374 -5.768 1.00 92.81 86 ALA A O 1
ATOM 649 N N . THR A 1 87 ? 10.372 0.005 -7.964 1.00 94.19 87 THR A N 1
ATOM 650 C CA . THR A 1 87 ? 9.010 -0.537 -8.106 1.00 94.19 87 THR A CA 1
ATOM 651 C C . THR A 1 87 ? 8.778 -1.764 -7.219 1.00 94.19 87 THR A C 1
ATOM 653 O O . THR A 1 87 ? 7.725 -1.884 -6.606 1.00 94.19 87 THR A O 1
ATOM 656 N N . ARG A 1 88 ? 9.758 -2.672 -7.079 1.00 94.44 88 ARG A N 1
ATOM 657 C CA . ARG A 1 88 ? 9.620 -3.837 -6.178 1.00 94.44 88 ARG A CA 1
ATOM 658 C C . ARG A 1 88 ? 9.469 -3.436 -4.709 1.00 94.44 88 ARG A C 1
ATOM 660 O O . ARG A 1 88 ? 8.706 -4.076 -3.983 1.00 94.44 88 ARG A O 1
ATOM 667 N N . LYS A 1 89 ? 10.182 -2.395 -4.269 1.00 93.00 89 LYS A N 1
ATOM 668 C CA . LYS A 1 89 ? 10.039 -1.847 -2.912 1.00 93.00 89 LYS A CA 1
ATOM 669 C C . LYS A 1 89 ? 8.640 -1.281 -2.700 1.00 93.00 89 LYS A C 1
ATOM 671 O O . LYS A 1 89 ? 8.018 -1.592 -1.693 1.00 93.00 89 LYS A O 1
ATOM 676 N N . GLU A 1 90 ? 8.112 -0.565 -3.684 1.00 94.88 90 GLU A N 1
ATOM 677 C CA . GLU A 1 90 ? 6.759 -0.010 -3.623 1.00 94.88 90 GLU A CA 1
ATOM 678 C C . GLU A 1 90 ? 5.674 -1.101 -3.606 1.00 94.88 90 GLU A C 1
ATOM 680 O O . GLU A 1 90 ? 4.771 -1.050 -2.772 1.00 94.88 90 GLU A O 1
ATOM 685 N N . ILE A 1 91 ? 5.814 -2.165 -4.411 1.00 95.31 91 ILE A N 1
ATOM 686 C CA . ILE A 1 91 ? 4.941 -3.356 -4.330 1.00 95.31 91 ILE A CA 1
ATOM 687 C C . ILE A 1 91 ? 4.965 -3.940 -2.909 1.00 95.31 91 ILE A C 1
ATOM 689 O O . ILE A 1 91 ? 3.924 -4.279 -2.347 1.00 95.31 91 ILE A O 1
ATOM 693 N N . THR A 1 92 ? 6.157 -4.038 -2.315 1.00 94.69 92 THR A N 1
ATOM 694 C CA . THR A 1 92 ? 6.343 -4.579 -0.961 1.00 94.69 92 THR A CA 1
ATOM 695 C C . THR A 1 92 ? 5.695 -3.687 0.096 1.00 94.69 92 THR A C 1
ATOM 697 O O . THR A 1 92 ? 5.023 -4.202 0.989 1.00 94.69 92 THR A O 1
ATOM 700 N N . ARG A 1 93 ? 5.837 -2.362 -0.025 1.00 94.69 93 ARG A N 1
ATOM 701 C CA . ARG A 1 93 ? 5.201 -1.373 0.854 1.00 94.69 93 ARG A CA 1
ATOM 702 C C . ARG A 1 93 ? 3.681 -1.505 0.809 1.00 94.69 93 ARG A C 1
ATOM 704 O O . ARG A 1 93 ? 3.066 -1.689 1.853 1.00 94.69 93 ARG A O 1
ATOM 711 N N . ILE A 1 94 ? 3.085 -1.517 -0.387 1.00 96.19 94 ILE A N 1
ATOM 712 C CA . ILE A 1 94 ? 1.631 -1.672 -0.565 1.00 96.19 94 ILE A CA 1
ATOM 713 C C . ILE A 1 94 ? 1.149 -3.001 0.037 1.00 96.19 94 ILE A C 1
ATOM 715 O O . ILE A 1 94 ? 0.158 -3.029 0.769 1.00 96.19 94 ILE A O 1
ATOM 719 N N . ALA A 1 95 ? 1.870 -4.101 -0.206 1.00 96.25 95 ALA A N 1
ATOM 720 C CA . ALA A 1 95 ? 1.552 -5.394 0.396 1.00 96.25 95 ALA A CA 1
ATOM 721 C C . ALA A 1 95 ? 1.631 -5.355 1.934 1.00 96.25 95 ALA A C 1
ATOM 723 O O . ALA A 1 95 ? 0.774 -5.927 2.608 1.00 96.25 95 ALA A O 1
ATOM 724 N N . GLY A 1 96 ? 2.631 -4.668 2.493 1.00 95.31 96 GLY A N 1
ATOM 725 C CA . GLY A 1 96 ? 2.772 -4.440 3.930 1.00 95.31 96 GLY A CA 1
ATOM 726 C C . GLY A 1 96 ? 1.606 -3.639 4.510 1.00 95.31 96 GLY A C 1
ATOM 727 O O . GLY A 1 96 ? 1.009 -4.071 5.493 1.00 95.31 96 GLY A O 1
ATOM 728 N N . CYS A 1 97 ? 1.211 -2.542 3.861 1.00 95.75 97 CYS A N 1
ATOM 729 C CA . CYS A 1 97 ? 0.046 -1.743 4.242 1.00 95.75 97 CYS A CA 1
ATOM 730 C C . CYS A 1 97 ? -1.227 -2.593 4.307 1.00 95.75 97 CYS A C 1
ATOM 732 O O . CYS A 1 97 ? -1.961 -2.540 5.290 1.00 95.75 97 CYS A O 1
ATOM 734 N N . ILE A 1 98 ? -1.471 -3.426 3.292 1.00 95.31 98 ILE A N 1
ATOM 735 C CA . ILE A 1 98 ? -2.636 -4.319 3.256 1.00 95.31 98 ILE A CA 1
ATOM 736 C C . ILE A 1 98 ? -2.600 -5.326 4.410 1.00 95.31 98 ILE A C 1
ATOM 738 O O . ILE A 1 98 ? -3.625 -5.540 5.054 1.00 95.31 98 ILE A O 1
ATOM 742 N N . ARG A 1 99 ? -1.438 -5.919 4.710 1.00 94.44 99 ARG A N 1
ATOM 743 C CA . ARG A 1 99 ? -1.294 -6.834 5.856 1.00 94.44 99 ARG A CA 1
ATOM 744 C C . ARG A 1 99 ? -1.628 -6.140 7.171 1.00 94.44 99 ARG A C 1
ATOM 746 O O . ARG A 1 99 ? -2.436 -6.664 7.929 1.00 94.44 99 ARG A O 1
ATOM 753 N N . VAL A 1 100 ? -1.089 -4.941 7.388 1.00 94.56 100 VAL A N 1
ATOM 754 C CA . VAL A 1 100 ? -1.367 -4.132 8.583 1.00 94.56 100 VAL A CA 1
ATOM 755 C C . VAL A 1 100 ? -2.859 -3.810 8.705 1.00 94.56 100 VAL A C 1
ATOM 757 O O . VAL A 1 100 ? -3.424 -3.937 9.789 1.00 94.56 100 VAL A O 1
ATOM 760 N N . LEU A 1 101 ? -3.529 -3.447 7.606 1.00 93.62 101 LEU A N 1
ATOM 761 C CA . LEU A 1 101 ? -4.976 -3.203 7.610 1.00 93.62 101 LEU A CA 1
ATOM 762 C C . LEU A 1 101 ? -5.764 -4.454 8.022 1.00 93.62 101 LEU A C 1
ATOM 764 O O . LEU A 1 101 ? -6.664 -4.362 8.857 1.00 93.62 101 LEU A O 1
ATOM 768 N N . VAL A 1 102 ? -5.412 -5.623 7.475 1.00 92.94 102 VAL A N 1
ATOM 769 C CA . VAL A 1 102 ? -6.073 -6.898 7.797 1.00 92.94 102 VAL A CA 1
ATOM 770 C C . VAL A 1 102 ? -5.838 -7.298 9.255 1.00 92.94 102 VAL A C 1
ATOM 772 O O . VAL A 1 102 ? -6.796 -7.639 9.947 1.00 92.94 102 VAL A O 1
ATOM 775 N N . GLU A 1 103 ? -4.596 -7.223 9.737 1.00 91.25 103 GLU A N 1
ATOM 776 C CA . GLU A 1 103 ? -4.229 -7.524 11.129 1.00 91.25 103 GLU A CA 1
ATOM 777 C C . GLU A 1 103 ? -4.903 -6.562 12.118 1.00 91.25 103 GLU A C 1
ATOM 779 O O . GLU A 1 103 ? -5.354 -6.976 13.185 1.00 91.25 103 GLU A O 1
ATOM 784 N N . GLY A 1 104 ? -5.055 -5.293 11.730 1.00 89.94 104 GLY A N 1
ATOM 785 C CA . GLY A 1 104 ? -5.800 -4.276 12.472 1.00 89.94 104 GLY A CA 1
ATOM 786 C C . GLY A 1 104 ? -7.322 -4.424 12.417 1.00 89.94 104 GLY A C 1
ATOM 787 O O . GLY A 1 104 ? -8.033 -3.620 13.021 1.00 89.94 104 GLY A O 1
ATOM 788 N N . GLY A 1 105 ? -7.850 -5.409 11.681 1.00 90.06 105 GLY A N 1
ATOM 789 C CA . GLY A 1 105 ? -9.289 -5.601 11.495 1.00 90.06 105 GLY A CA 1
ATOM 790 C C . GLY A 1 105 ? -9.974 -4.450 10.748 1.00 90.06 105 GLY A C 1
ATOM 791 O O . GLY A 1 105 ? -11.184 -4.257 10.888 1.00 90.06 105 GLY A O 1
ATOM 792 N N . VAL A 1 106 ? -9.213 -3.675 9.973 1.00 91.56 106 VAL A N 1
ATOM 793 C CA . VAL A 1 106 ? -9.713 -2.584 9.136 1.00 91.56 106 VAL A CA 1
ATOM 794 C C . VAL A 1 106 ? -10.167 -3.161 7.793 1.00 91.56 106 VAL A C 1
ATOM 796 O O . VAL A 1 106 ? -9.579 -4.109 7.268 1.00 91.56 106 VAL A O 1
ATOM 799 N N . LYS A 1 107 ? -11.242 -2.603 7.226 1.00 92.81 107 LYS A N 1
ATOM 800 C CA . LYS A 1 107 ? -11.688 -2.958 5.872 1.00 92.81 107 LYS A CA 1
ATOM 801 C C . LYS A 1 107 ? -10.577 -2.666 4.857 1.00 92.81 107 LYS A C 1
ATOM 803 O O . LYS A 1 107 ? -9.881 -1.664 4.985 1.00 92.81 107 LYS A O 1
ATOM 808 N N . VAL A 1 108 ? -10.458 -3.505 3.835 1.00 94.31 108 VAL A N 1
ATOM 809 C CA . VAL A 1 108 ? -9.523 -3.314 2.721 1.00 94.31 108 VAL A CA 1
ATOM 810 C C . VAL A 1 108 ? -10.321 -2.922 1.481 1.00 94.31 108 VAL A C 1
ATOM 812 O O . VAL A 1 108 ? -11.021 -3.734 0.878 1.00 94.31 108 VAL A O 1
ATOM 815 N N . ASP A 1 109 ? -10.228 -1.649 1.121 1.00 94.44 109 ASP A N 1
ATOM 816 C CA . ASP A 1 109 ? -10.743 -1.049 -0.108 1.00 94.44 109 ASP A CA 1
ATOM 817 C C . ASP A 1 109 ? -9.718 -0.058 -0.678 1.00 94.44 109 ASP A C 1
ATOM 819 O O . ASP A 1 109 ? -8.691 0.211 -0.061 1.00 94.44 109 ASP A O 1
ATOM 823 N N . GLN A 1 110 ? -9.985 0.503 -1.859 1.00 94.62 110 GLN A N 1
ATOM 824 C CA . GLN A 1 110 ? -9.080 1.480 -2.470 1.00 94.62 110 GLN A CA 1
ATOM 825 C C . GLN A 1 110 ? -8.723 2.636 -1.517 1.00 94.62 110 GLN A C 1
ATOM 827 O O . GLN A 1 110 ? -7.566 3.038 -1.447 1.00 94.62 110 GLN A O 1
ATOM 832 N N . GLU A 1 111 ? -9.702 3.187 -0.798 1.00 93.50 111 GLU A N 1
ATOM 833 C CA . GLU A 1 111 ? -9.500 4.377 0.032 1.00 93.50 111 GLU A CA 1
ATOM 834 C C . GLU A 1 111 ? -8.583 4.080 1.224 1.00 93.50 111 GLU A C 1
ATOM 836 O O . GLU A 1 111 ? -7.622 4.805 1.470 1.00 93.50 111 GLU A O 1
ATOM 841 N N . THR A 1 112 ? -8.859 2.995 1.945 1.00 94.56 112 THR A N 1
ATOM 842 C CA . THR A 1 112 ? -8.047 2.549 3.085 1.00 94.56 112 THR A CA 1
ATOM 843 C C . THR A 1 112 ? -6.633 2.162 2.663 1.00 94.56 112 THR A C 1
ATOM 845 O O . THR A 1 112 ? -5.686 2.522 3.359 1.00 94.56 112 THR A O 1
ATOM 848 N N . VAL A 1 113 ? -6.467 1.510 1.506 1.00 95.75 113 VAL A N 1
ATOM 849 C CA . VAL A 1 113 ? -5.143 1.161 0.965 1.00 95.75 113 VAL A CA 1
ATOM 850 C C . VAL A 1 113 ? -4.346 2.408 0.577 1.00 95.75 113 VAL A C 1
ATOM 852 O O . VAL A 1 113 ? -3.176 2.495 0.938 1.00 95.75 113 VAL A O 1
ATOM 855 N N . MET A 1 114 ? -4.961 3.392 -0.090 1.00 95.75 114 MET A N 1
ATOM 856 C CA . MET A 1 114 ? -4.286 4.653 -0.436 1.00 95.75 114 MET A CA 1
ATOM 857 C C . MET A 1 114 ? -3.875 5.438 0.816 1.00 95.75 114 MET A C 1
ATOM 859 O O . MET A 1 114 ? -2.727 5.859 0.919 1.00 95.75 114 MET A O 1
ATOM 863 N N . LYS A 1 115 ? -4.763 5.550 1.814 1.00 95.12 115 LYS A N 1
ATOM 864 C CA . LYS A 1 115 ? -4.439 6.202 3.096 1.00 95.12 115 LYS A CA 1
ATOM 865 C C . LYS A 1 115 ? -3.298 5.498 3.829 1.00 95.12 115 LYS A C 1
ATOM 867 O O . LYS A 1 115 ? -2.416 6.153 4.373 1.00 95.12 115 LYS A O 1
ATOM 872 N N . ALA A 1 116 ? -3.313 4.166 3.853 1.00 95.25 116 ALA A N 1
ATOM 873 C CA . ALA A 1 116 ? -2.251 3.376 4.463 1.00 95.25 116 ALA A CA 1
ATOM 874 C C . ALA A 1 116 ? -0.913 3.576 3.737 1.00 95.25 116 ALA A C 1
ATOM 876 O O . ALA A 1 116 ? 0.124 3.701 4.383 1.00 95.25 116 ALA A O 1
ATOM 877 N N . TYR A 1 117 ? -0.936 3.631 2.404 1.00 96.12 117 TYR A N 1
ATOM 878 C CA . TYR A 1 117 ? 0.242 3.903 1.587 1.00 96.12 117 TYR A CA 1
ATOM 879 C C . TYR A 1 117 ? 0.839 5.285 1.887 1.00 96.12 117 TYR A C 1
ATOM 881 O O . TYR A 1 117 ? 2.014 5.363 2.234 1.00 96.12 117 TYR A O 1
ATOM 889 N N . GLU A 1 118 ? 0.033 6.347 1.869 1.00 95.06 118 GLU A N 1
ATOM 890 C CA . GLU A 1 118 ? 0.476 7.706 2.221 1.00 95.06 118 GLU A CA 1
ATOM 891 C C . GLU A 1 118 ? 1.037 7.779 3.649 1.00 95.06 118 GLU A C 1
ATOM 893 O O . GLU A 1 118 ? 2.118 8.321 3.866 1.00 95.06 118 GLU A O 1
ATOM 898 N N . ALA A 1 119 ? 0.354 7.165 4.621 1.00 94.12 119 ALA A N 1
ATOM 899 C CA . ALA A 1 119 ? 0.833 7.101 6.001 1.00 94.12 119 ALA A CA 1
ATOM 900 C C . ALA A 1 119 ? 2.172 6.356 6.115 1.00 94.12 119 ALA A C 1
ATOM 902 O O . ALA A 1 119 ? 3.033 6.746 6.897 1.00 94.12 119 ALA A O 1
ATOM 903 N N . SER A 1 120 ? 2.368 5.295 5.328 1.00 93.56 120 SER A N 1
ATOM 904 C CA . SER A 1 120 ? 3.633 4.559 5.317 1.00 93.56 120 SER A CA 1
ATOM 905 C C . SER A 1 120 ? 4.790 5.363 4.722 1.00 93.56 120 SER A C 1
ATOM 907 O O . SER A 1 120 ? 5.923 5.126 5.114 1.00 93.56 120 SER A O 1
ATOM 909 N N . LEU A 1 121 ? 4.524 6.283 3.786 1.00 92.62 121 LEU A N 1
ATOM 910 C CA . LEU A 1 121 ? 5.544 7.183 3.241 1.00 92.62 121 LEU A CA 1
ATOM 911 C C . LEU A 1 121 ? 5.962 8.217 4.286 1.00 92.62 121 LEU A C 1
ATOM 913 O O . LEU A 1 121 ? 7.147 8.355 4.548 1.00 92.62 121 LEU A O 1
ATOM 917 N N . ALA A 1 122 ? 4.992 8.843 4.959 1.00 90.56 122 ALA A N 1
ATOM 918 C CA . ALA A 1 122 ? 5.275 9.801 6.027 1.00 90.56 122 ALA A CA 1
ATOM 919 C C . ALA A 1 122 ? 6.126 9.186 7.156 1.00 90.56 122 ALA A C 1
ATOM 921 O O . ALA A 1 122 ? 7.072 9.808 7.621 1.00 90.56 122 ALA A O 1
ATOM 922 N N . LEU A 1 123 ? 5.839 7.938 7.551 1.00 88.38 123 LEU A N 1
ATOM 923 C CA . LEU A 1 123 ? 6.646 7.220 8.547 1.00 88.38 123 LEU A CA 1
ATOM 924 C C . LEU A 1 123 ? 8.074 6.920 8.069 1.00 88.38 123 LEU A C 1
ATOM 926 O O . LEU A 1 123 ? 8.981 6.834 8.889 1.00 88.38 123 LEU A O 1
ATOM 930 N N . ASP A 1 124 ? 8.269 6.704 6.769 1.00 86.69 124 ASP A N 1
ATOM 931 C CA . ASP A 1 124 ? 9.597 6.485 6.197 1.00 86.69 124 ASP A CA 1
ATOM 932 C C . ASP A 1 124 ? 10.413 7.781 6.152 1.00 86.69 124 ASP A C 1
ATOM 934 O O . ASP A 1 124 ? 11.608 7.733 6.434 1.00 86.69 124 ASP A O 1
ATOM 938 N N . ASP A 1 125 ? 9.777 8.906 5.817 1.00 85.38 125 ASP A N 1
ATOM 939 C CA . ASP A 1 125 ? 10.412 10.227 5.793 1.00 85.38 125 ASP A CA 1
ATOM 940 C C . ASP A 1 125 ? 10.800 10.673 7.221 1.00 85.38 125 ASP A C 1
ATOM 942 O O . ASP A 1 125 ? 11.923 11.116 7.447 1.00 85.38 125 ASP A O 1
ATOM 946 N N . GLU A 1 126 ? 9.925 10.457 8.217 1.00 82.81 126 GLU A N 1
ATOM 947 C CA . GLU A 1 126 ? 10.214 10.735 9.639 1.00 82.81 126 GLU A CA 1
ATOM 948 C C . GLU A 1 126 ? 11.442 9.962 10.159 1.00 82.81 126 GLU A C 1
ATOM 950 O O . GLU A 1 126 ? 12.222 10.478 10.964 1.00 82.81 126 GLU A O 1
ATOM 955 N N . GLU A 1 127 ? 11.626 8.714 9.718 1.00 76.94 127 GLU A N 1
ATOM 956 C CA . GLU A 1 127 ? 12.794 7.918 10.099 1.00 76.94 127 GLU A CA 1
ATOM 957 C C . GLU A 1 127 ? 14.080 8.413 9.440 1.00 76.94 127 GLU A C 1
ATOM 959 O O . GLU A 1 127 ? 15.116 8.441 10.107 1.00 76.94 127 GLU A O 1
ATOM 964 N N . GLU A 1 128 ? 14.019 8.830 8.170 1.00 75.31 128 GLU A N 1
ATOM 965 C CA . GLU A 1 128 ? 15.171 9.417 7.480 1.00 75.31 128 GLU A CA 1
ATOM 966 C C . GLU A 1 128 ? 15.676 10.673 8.191 1.00 75.31 128 GLU A C 1
ATOM 968 O O . GLU A 1 128 ? 16.879 10.780 8.431 1.00 75.31 128 GLU A O 1
ATOM 973 N N . ASP A 1 129 ? 14.775 11.572 8.589 1.00 72.69 129 ASP A N 1
ATOM 974 C CA . ASP A 1 129 ? 15.140 12.784 9.328 1.00 72.69 129 ASP A CA 1
ATOM 975 C C . ASP A 1 129 ? 15.786 12.443 10.683 1.00 72.69 129 ASP A C 1
ATOM 977 O O . ASP A 1 129 ? 16.805 13.025 11.062 1.00 72.69 129 ASP A O 1
ATOM 981 N N . SER A 1 130 ? 15.252 11.443 11.393 1.00 69.31 130 SER A N 1
ATOM 982 C CA . SER A 1 130 ? 15.776 11.030 12.703 1.00 69.31 130 SER A CA 1
ATOM 983 C C . SER A 1 130 ? 17.170 10.389 12.646 1.00 69.31 130 SER A C 1
ATOM 985 O O . SER A 1 130 ? 17.961 10.549 13.578 1.00 69.31 130 SER A O 1
ATOM 987 N N . ASP A 1 131 ? 17.495 9.686 11.556 1.00 65.56 131 ASP A N 1
ATOM 988 C CA . ASP A 1 131 ? 18.815 9.080 11.353 1.00 65.56 131 ASP A CA 1
ATOM 989 C C . ASP A 1 131 ? 19.881 10.139 10.999 1.00 65.56 131 ASP A C 1
ATOM 991 O O . ASP A 1 131 ? 21.066 9.929 11.263 1.00 65.56 131 ASP A O 1
ATOM 995 N N . ILE A 1 132 ? 19.482 11.282 10.427 1.00 61.28 132 ILE A N 1
ATOM 996 C CA . ILE A 1 132 ? 20.388 12.389 10.073 1.00 61.28 132 ILE A CA 1
ATOM 997 C C . ILE A 1 132 ? 20.821 13.182 11.318 1.00 61.28 132 ILE A C 1
ATOM 999 O O . ILE A 1 132 ? 21.947 13.677 11.365 1.00 61.28 132 ILE A O 1
ATOM 1003 N N . GLU A 1 133 ? 19.972 13.275 12.346 1.00 59.47 133 GLU A N 1
ATOM 1004 C CA . GLU A 1 133 ? 20.278 14.014 13.584 1.00 59.47 133 GLU A CA 1
ATOM 1005 C C . GLU A 1 133 ? 21.107 13.213 14.615 1.00 59.47 133 GLU A C 1
ATOM 1007 O O . GLU A 1 133 ? 21.583 13.784 15.596 1.00 59.47 133 GLU A O 1
ATOM 1012 N N . GLY A 1 134 ? 21.313 11.907 14.401 1.00 55.97 134 GLY A N 1
ATOM 1013 C CA . GLY A 1 134 ? 21.953 10.979 15.348 1.00 55.97 134 GLY A CA 1
ATOM 1014 C C . GLY A 1 134 ? 23.363 10.499 14.974 1.00 55.97 134 GLY A C 1
ATOM 1015 O O . GLY A 1 134 ? 23.663 9.317 15.162 1.00 55.97 134 GLY A O 1
ATOM 1016 N N . ASP A 1 135 ? 24.222 11.363 14.418 1.00 55.03 135 ASP A N 1
ATOM 1017 C CA . ASP A 1 135 ? 25.592 11.015 13.991 1.00 55.03 135 ASP A CA 1
ATOM 1018 C C . ASP A 1 135 ? 26.558 10.743 15.166 1.00 55.03 135 ASP A C 1
ATOM 1020 O O . ASP A 1 135 ? 27.442 11.535 15.476 1.00 55.03 135 ASP A O 1
ATOM 1024 N N . ASP A 1 136 ? 26.425 9.566 15.783 1.00 52.88 136 ASP A N 1
ATOM 1025 C CA . ASP A 1 136 ? 27.446 8.961 16.654 1.00 52.88 136 ASP A CA 1
ATOM 1026 C C . ASP A 1 136 ? 28.306 7.919 15.894 1.00 52.88 136 ASP A C 1
ATOM 1028 O O . ASP A 1 136 ? 28.905 7.014 16.483 1.00 52.88 136 ASP A O 1
ATOM 1032 N N . GLY A 1 137 ? 28.383 7.995 14.557 1.00 54.16 137 GLY A N 1
ATOM 1033 C CA . GLY A 1 137 ? 29.352 7.222 13.765 1.00 54.16 137 GLY A CA 1
ATOM 1034 C C . GLY A 1 137 ? 29.171 5.693 13.744 1.00 54.16 137 GLY A C 1
ATOM 1035 O O . GLY A 1 137 ? 30.087 4.974 13.340 1.00 54.16 137 GLY A O 1
ATOM 1036 N N . GLN A 1 138 ? 28.006 5.161 14.132 1.00 48.12 138 GLN A N 1
ATOM 1037 C CA . GLN A 1 138 ? 27.716 3.714 14.140 1.00 48.12 138 GLN A CA 1
ATOM 1038 C C . GLN A 1 138 ? 26.607 3.332 13.130 1.00 48.12 138 GLN A C 1
ATOM 1040 O O . GLN A 1 138 ? 25.720 2.532 13.404 1.00 48.12 138 GLN A O 1
ATOM 1045 N N . GLY A 1 139 ? 26.640 3.922 11.929 1.00 49.53 139 GLY A N 1
ATOM 1046 C CA . GLY A 1 139 ? 25.521 3.943 10.967 1.00 49.53 139 GLY A CA 1
ATOM 1047 C C . GLY A 1 139 ? 25.409 2.804 9.937 1.00 49.53 139 GLY A C 1
ATOM 1048 O O . GLY A 1 139 ? 24.764 2.993 8.907 1.00 49.53 139 GLY A O 1
ATOM 1049 N N . SER A 1 140 ? 26.030 1.633 10.131 1.00 47.41 140 SER A N 1
ATOM 1050 C CA . SER A 1 140 ? 26.045 0.589 9.075 1.00 47.41 140 SER A CA 1
ATOM 1051 C C . SER A 1 140 ? 25.043 -0.560 9.276 1.00 47.41 140 SER A C 1
ATOM 1053 O O . SER A 1 140 ? 24.596 -1.167 8.306 1.00 47.41 140 SER A O 1
ATOM 1055 N N . THR A 1 141 ? 24.622 -0.850 10.510 1.00 47.22 141 THR A N 1
ATOM 1056 C CA . THR A 1 141 ? 23.864 -2.085 10.811 1.00 47.22 141 THR A CA 1
ATOM 1057 C C . THR A 1 141 ? 22.337 -1.904 10.803 1.00 47.22 141 THR A C 1
ATOM 1059 O O . THR A 1 141 ? 21.605 -2.887 10.847 1.00 47.22 141 THR A O 1
ATOM 1062 N N . ARG A 1 142 ? 21.823 -0.667 10.719 1.00 52.59 142 ARG A N 1
ATOM 1063 C CA . ARG A 1 142 ? 20.395 -0.336 10.927 1.00 52.59 142 ARG A CA 1
ATOM 1064 C C . ARG A 1 142 ? 19.582 -0.109 9.641 1.00 52.59 142 ARG A C 1
ATOM 1066 O O . ARG A 1 142 ? 18.587 0.597 9.660 1.00 52.59 142 ARG A O 1
ATOM 1073 N N . LYS A 1 143 ? 19.991 -0.664 8.495 1.00 56.25 143 LYS A N 1
ATOM 1074 C CA . LYS A 1 143 ? 19.208 -0.536 7.241 1.00 56.25 143 LYS A CA 1
ATOM 1075 C C . LYS A 1 143 ? 18.252 -1.703 6.992 1.00 56.25 143 LYS A C 1
ATOM 1077 O O . LYS A 1 143 ? 17.321 -1.573 6.195 1.00 56.25 143 LYS A O 1
ATOM 1082 N N . GLU A 1 144 ? 18.459 -2.839 7.655 1.00 56.91 144 GLU A N 1
ATOM 1083 C CA . GLU A 1 144 ? 17.550 -3.980 7.558 1.00 56.91 144 GLU A CA 1
ATOM 1084 C C . GLU A 1 144 ? 16.280 -3.717 8.372 1.00 56.91 144 GLU A C 1
ATOM 1086 O O . GLU A 1 144 ? 16.336 -3.371 9.548 1.00 56.91 144 GLU A O 1
ATOM 1091 N N . GLY A 1 145 ? 15.119 -3.862 7.731 1.00 65.31 145 GLY A N 1
ATOM 1092 C CA . GLY A 1 145 ? 13.820 -3.687 8.385 1.00 65.31 145 GLY A CA 1
ATOM 1093 C C . GLY A 1 145 ? 13.202 -2.293 8.273 1.00 65.31 145 GLY A C 1
ATOM 1094 O O . GLY A 1 145 ? 12.079 -2.124 8.728 1.00 65.31 145 GLY A O 1
ATOM 1095 N N . ARG A 1 146 ? 13.834 -1.319 7.603 1.00 69.12 146 ARG A N 1
ATOM 1096 C CA . ARG A 1 146 ? 13.224 0.013 7.406 1.00 69.12 146 ARG A CA 1
ATOM 1097 C C . ARG A 1 146 ? 11.829 -0.062 6.765 1.00 69.12 146 ARG A C 1
ATOM 1099 O O . ARG A 1 146 ? 10.877 0.530 7.258 1.00 69.12 146 ARG A O 1
ATOM 1106 N N . TYR A 1 147 ? 11.686 -0.904 5.741 1.00 71.25 147 TYR A N 1
ATOM 1107 C CA . TYR A 1 147 ? 10.417 -1.139 5.037 1.00 71.25 147 TYR A CA 1
ATOM 1108 C C . TYR A 1 147 ? 9.442 -2.073 5.778 1.00 71.25 147 TYR A C 1
ATOM 1110 O O . TYR A 1 147 ? 8.378 -2.400 5.251 1.00 71.25 147 TYR A O 1
ATOM 1118 N N . TYR A 1 148 ? 9.802 -2.572 6.964 1.00 81.50 148 TYR A N 1
ATOM 1119 C CA . TYR A 1 148 ? 8.916 -3.411 7.760 1.00 81.50 148 TYR A CA 1
ATOM 1120 C C . TYR A 1 148 ? 7.875 -2.536 8.456 1.00 81.50 148 TYR A C 1
ATOM 1122 O O . TYR A 1 148 ? 8.217 -1.698 9.280 1.00 81.50 148 TYR A O 1
ATOM 1130 N N . LEU A 1 149 ? 6.596 -2.756 8.149 1.00 85.00 149 LEU A N 1
ATOM 1131 C CA . LEU A 1 149 ? 5.480 -1.974 8.693 1.00 85.00 149 LEU A CA 1
ATOM 1132 C C . LEU A 1 149 ? 4.835 -2.602 9.939 1.00 85.00 149 LEU A C 1
ATOM 1134 O O . LEU A 1 149 ? 3.738 -2.206 10.313 1.00 85.00 149 LEU A O 1
ATOM 1138 N N . GLY A 1 150 ? 5.470 -3.588 10.579 1.00 85.25 150 GLY A N 1
ATOM 1139 C CA . GLY A 1 150 ? 4.921 -4.241 11.773 1.00 85.25 150 GLY A CA 1
ATOM 1140 C C . GLY A 1 150 ? 5.179 -3.483 13.083 1.00 85.25 150 GLY A C 1
ATOM 1141 O O . GLY A 1 150 ? 5.856 -2.456 13.121 1.00 85.25 150 GLY A O 1
ATOM 1142 N N . GLY A 1 151 ? 4.658 -4.020 14.190 1.00 88.06 151 GLY A N 1
ATOM 1143 C CA . GLY A 1 151 ? 4.914 -3.500 15.538 1.00 88.06 151 GLY A CA 1
ATOM 1144 C C . GLY A 1 151 ? 4.319 -2.109 15.777 1.00 88.06 151 GLY A C 1
ATOM 1145 O O . GLY A 1 151 ? 3.135 -1.878 15.536 1.00 88.06 151 GLY A O 1
ATOM 1146 N N . GLU A 1 152 ? 5.130 -1.172 16.270 1.00 85.69 152 GLU A N 1
ATOM 1147 C CA . GLU A 1 152 ? 4.674 0.192 16.566 1.00 85.69 152 GLU A CA 1
ATOM 1148 C C . GLU A 1 152 ? 4.225 0.945 15.304 1.00 85.69 152 GLU A C 1
ATOM 1150 O O . GLU A 1 152 ? 3.201 1.634 15.332 1.00 85.69 152 GLU A O 1
ATOM 1155 N N . LYS A 1 153 ? 4.922 0.744 14.175 1.00 86.38 153 LYS A N 1
ATOM 1156 C CA . LYS A 1 153 ? 4.543 1.329 12.880 1.00 86.38 153 LYS A CA 1
ATOM 1157 C C . LYS A 1 153 ? 3.156 0.883 12.438 1.00 86.38 153 LYS A C 1
ATOM 1159 O O . LYS A 1 153 ? 2.381 1.717 11.981 1.00 86.38 153 LYS A O 1
ATOM 1164 N N . ALA A 1 154 ? 2.818 -0.394 12.632 1.00 89.12 154 ALA A N 1
ATOM 1165 C CA . ALA A 1 154 ? 1.494 -0.921 12.302 1.00 89.12 154 ALA A CA 1
ATOM 1166 C C . ALA A 1 154 ? 0.401 -0.178 13.078 1.00 89.12 154 ALA A C 1
ATOM 1168 O O . ALA A 1 154 ? -0.568 0.302 12.493 1.00 89.12 154 ALA A O 1
ATOM 1169 N N . SER A 1 155 ? 0.590 -0.028 14.392 1.00 88.44 155 SER A N 1
ATOM 1170 C CA . SER A 1 155 ? -0.353 0.671 15.268 1.00 88.44 155 SER A CA 1
ATOM 1171 C C . SER A 1 155 ? -0.535 2.136 14.870 1.00 88.44 155 SER A C 1
ATOM 1173 O O . SER A 1 155 ? -1.668 2.613 14.795 1.00 88.44 155 SER A O 1
ATOM 1175 N N . ARG A 1 156 ? 0.565 2.842 14.571 1.00 89.44 156 ARG A N 1
ATOM 1176 C CA . ARG A 1 156 ? 0.523 4.237 14.104 1.00 89.44 156 ARG A CA 1
ATOM 1177 C C . ARG A 1 156 ? -0.180 4.353 12.754 1.00 89.44 156 ARG A C 1
ATOM 1179 O O . ARG A 1 156 ? -1.064 5.189 12.603 1.00 89.44 156 ARG A O 1
ATOM 1186 N N . LEU A 1 157 ? 0.142 3.474 11.806 1.00 91.69 157 LEU A N 1
ATOM 1187 C CA . LEU A 1 157 ? -0.492 3.439 10.490 1.00 91.69 157 LEU A CA 1
ATOM 1188 C C . LEU A 1 157 ? -2.006 3.220 10.610 1.00 91.69 157 LEU A C 1
ATOM 1190 O O . LEU A 1 157 ? -2.783 3.963 10.012 1.00 91.69 157 LEU A O 1
ATOM 1194 N N . ILE A 1 158 ? -2.440 2.249 11.421 1.00 91.88 158 ILE A N 1
ATOM 1195 C CA . ILE A 1 158 ? -3.864 1.980 11.668 1.00 91.88 158 ILE A CA 1
ATOM 1196 C C . ILE A 1 158 ? -4.541 3.205 12.292 1.00 91.88 158 ILE A C 1
ATOM 1198 O O . ILE A 1 158 ? -5.618 3.603 11.847 1.00 91.88 158 ILE A O 1
ATOM 1202 N N . ALA A 1 159 ? -3.909 3.835 13.286 1.00 90.25 159 ALA A N 1
ATOM 1203 C CA . ALA A 1 159 ? -4.435 5.044 13.913 1.00 90.25 159 ALA A CA 1
ATOM 1204 C C . ALA A 1 159 ? -4.612 6.185 12.896 1.00 90.25 159 ALA A C 1
ATOM 1206 O O . ALA A 1 159 ? -5.652 6.845 12.886 1.00 90.25 159 ALA A O 1
ATOM 1207 N N . THR A 1 160 ? -3.652 6.379 11.989 1.00 91.19 160 THR A N 1
ATOM 1208 C CA . THR A 1 160 ? -3.739 7.381 10.917 1.00 91.19 160 THR A CA 1
ATOM 1209 C C . THR A 1 160 ? -4.877 7.080 9.941 1.00 91.19 160 THR A C 1
ATOM 1211 O O . THR A 1 160 ? -5.630 7.985 9.582 1.00 91.19 160 THR A O 1
ATOM 1214 N N . VAL A 1 161 ? -5.067 5.815 9.553 1.00 90.00 161 VAL A N 1
ATOM 1215 C CA . VAL A 1 161 ? -6.162 5.414 8.651 1.00 90.00 161 VAL A CA 1
ATOM 1216 C C . VAL A 1 161 ? -7.536 5.619 9.303 1.00 90.00 161 VAL A C 1
ATOM 1218 O O . VAL A 1 161 ? -8.487 6.002 8.618 1.00 90.00 161 VAL A O 1
ATOM 1221 N N . LEU A 1 162 ? -7.649 5.400 10.617 1.00 88.06 162 LEU A N 1
ATOM 1222 C CA . LEU A 1 162 ? -8.908 5.512 11.363 1.00 88.06 162 LEU A CA 1
ATOM 1223 C C . LEU A 1 162 ? -9.243 6.940 11.830 1.00 88.06 162 LEU A C 1
ATOM 1225 O O . LEU A 1 162 ? -10.418 7.249 12.013 1.00 88.06 162 LEU A O 1
ATOM 1229 N N . SER A 1 163 ? -8.256 7.822 12.016 1.00 83.38 163 SER A N 1
ATOM 1230 C CA . SER A 1 163 ? -8.452 9.132 12.664 1.00 83.38 163 SER A CA 1
ATOM 1231 C C . SER A 1 163 ? -9.169 10.195 11.818 1.00 83.38 163 SER A C 1
ATOM 1233 O O . SER A 1 163 ? -9.535 11.241 12.348 1.00 83.38 163 SER A O 1
ATOM 1235 N N . ARG A 1 164 ? -9.429 9.956 10.524 1.00 58.00 164 ARG A N 1
ATOM 1236 C CA . ARG A 1 164 ? -10.039 10.952 9.611 1.00 58.00 164 ARG A CA 1
ATOM 1237 C C . ARG A 1 164 ? -11.416 10.538 9.093 1.00 58.00 164 ARG A C 1
ATOM 1239 O O . ARG A 1 164 ? -11.692 10.623 7.898 1.00 58.00 164 ARG A O 1
ATOM 1246 N N . GLY A 1 165 ? -12.261 10.069 10.008 1.00 51.22 165 GLY A N 1
ATOM 1247 C CA . GLY A 1 165 ? -13.690 9.849 9.793 1.00 51.22 165 GLY A CA 1
ATOM 1248 C C . GLY A 1 165 ? -14.532 10.673 10.767 1.00 51.22 165 GLY A C 1
ATOM 1249 O O . GLY A 1 165 ? -15.168 10.096 11.644 1.00 51.22 165 GLY A O 1
ATOM 1250 N N . SER A 1 166 ? -14.510 12.002 10.631 1.00 35.25 166 SER A N 1
ATOM 1251 C CA . SER A 1 166 ? -15.510 12.918 11.198 1.00 35.25 166 SER A CA 1
ATOM 1252 C C . SER A 1 166 ? -15.855 14.003 10.194 1.00 35.25 166 SER A C 1
ATOM 1254 O O . SER A 1 166 ? -14.975 14.342 9.372 1.00 35.25 166 SER A O 1
#

Organism: Trichophyton rubrum (strain ATCC MYA-4607 / CBS 118892) (NCBI:txid559305)

Foldseek 3Di:
DDPDPPPPLDFAEDDDPDQWDWDPADQFAIWIWGQDPVRDIDIGHDDDDPVVVVVPDDDDPPPPVVVVVVVVVVVPDPDDDDGDPRNVLLSLLLVQLSVLCNVVSHYDDPLLSVLLSVLLVVLLVVVVVVLVVDPPPPPDPPPPCSSHCDDPNSVSSVCSSPVPDD

=== Feature glossary ===
Key to the feature types in this record:

— What the protein is —

Primary structure: the covalent order of the twenty standard amino acids along the backbone. Two proteins with the same sequence will (almost always) fold to the same structure; two with 30% identity often share a fold but not the details.

Database cross-references. InterPro integrates a dozen domain/family signature databases into unified entries with residue-range hits. GO terms attach function/process/location labels with evidence codes. CATH codes position the fold in a four-level structural taxonomy. Organism is the NCBI-taxonomy species name.

— Where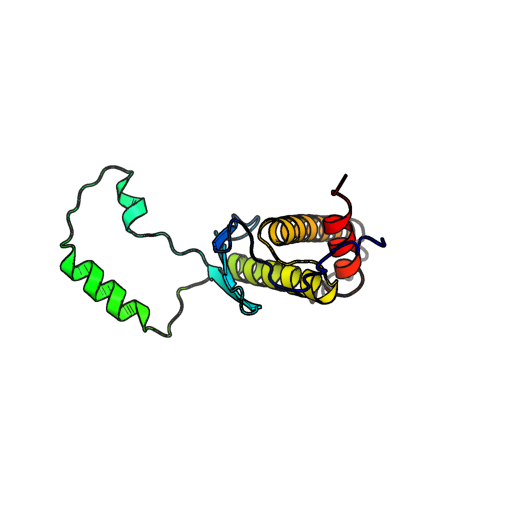 its atoms are —

The mmCIF block holds the 3D Cartesian coordinates of each backbone atom (N, Cα, C, O) in ångströms. mmCIF is the PDB's canonical archive format — a tagged-loop text representation of the atomic model.

Six rendered views show the 3D structure from the faces of a cube — i.e. along ±x, ±y, ±z. Rendering representation is drawn randomly per protein from cartoon (secondary-structure ribbons), sticks (backbone bonds), or molecular surface; coloring is either N→C rainbow (blue at the N-terminus through red at the C-terminus) or one color per chain.

— Local backbone conformation —

DSSP 8-state secondary structure assigns each residue one of H (α-helix), G (3₁₀-helix), I (π-helix), E (extended β-strand), B (isolated β-bridge), T (hydrogen-bonded turn), S (bend), or '-' (coil). The assignment is computed from backbone hydrogen-bond geometry via the Kabsch–Sander algorithm.

P-SEA three-state annotation labels each residue as helix, strand, or coil based purely on the geometry of the Cα trace. It serves as a fallback when the full backbone (and thus DSSP) is unavailable.

The φ/ψ torsion pair specifies the backbone conformation at each residue. φ rotates about the N–Cα bond, ψ about the Cα–C bond. Steric clashes forbid most of the (φ, ψ) plane — the allowed regions (α-helix basin, β-sheet basin, left-handed helix) are the Ramachandran-allowed regions.

— Global shape and packing —

The geometric summary reports three shape descriptors. Rg (radius of gyration) measures how spread out the Cα atoms are about their centre of mass; compact globular proteins have small Rg, elongated or unfolded ones large. Cα contacts (<8 Å, |i−j|>4) count long-range residue pairs in spatial proximity — high for tightly packed folds, near zero for rods or random coil. The bounding-box extents give the protein's footprint along x, y, z in Å.

Accessible surface area quantifies burial. A residue with SASA near zero is packed into the hydrophobic core; one with SASA >100 Å² sits on the surface. Computed here via the Shrake–Rupley numerical algorithm with a 1.4 Å probe.

Plot images: a contact map (which residues are close in 3D, as an N×N binary image), a Ramachandran scatter (backbone torsion angles, revealing secondary-structure composition at a glance), and — for AlphaFold structures — a PAE heatmap (pairwise prediction confidence).

— Structural neighborhood —

The Foldseek 3Di string encodes local tertiary geometry as a 20-letter alphabet — one character per residue — derived from the relative positions of nearby Cα atoms. Unlike the amino-acid sequence, 3Di is a direct function of the 3D structure, so two proteins with the same fold have similar 3Di strings even at low sequence identity.

Nearest PDB neighbors are the top structural matches found by Foldseek when searching this structure against the entire Protein Data Bank. Each hit reports a TM-score (0 to 1; >0.5 almost always implies the same fold) and an E-value. These are *structural* homologs — they may share no detectable sequence similarity.

— Confidence and disorder —

For AlphaFold models, the B-factor field carries pLDDT — the model's own estimate of local accuracy on a 0–100 scale. Regions with pLDDT<50 should be treated as essentially unmodeled; they often correspond to intrinsically disordered segments.

B-factor (Debye–Waller factor) reflects atomic displacement in the crystal lattice. It is an experimental observable (units Å²), not a prediction; low values mean the atom is pinned down, high values mean it moves or is heterogeneous across the crystal.

Predicted aligned error is AlphaFold's pairwise confidence. Unlike pLDDT (per-residue), PAE is per-residue-pair and captures whether two parts of the structure are correctly placed relative to each other. Units are ångströms of expected positional error.